Protein AF-A0AAW5VE77-F1 (afdb_monomer)

Structure (mmCIF, N/CA/C/O backbone):
data_AF-A0AAW5VE77-F1
#
_entry.id   AF-A0AAW5VE77-F1
#
loop_
_atom_site.group_PDB
_atom_site.id
_atom_site.type_symbol
_atom_site.label_atom_id
_atom_site.label_alt_id
_atom_site.label_comp_id
_atom_site.label_asym_id
_atom_s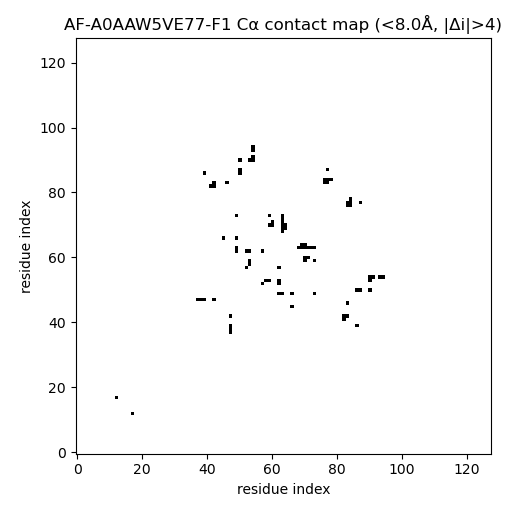ite.label_entity_id
_atom_site.label_seq_id
_atom_site.pdbx_PDB_ins_code
_atom_site.Cartn_x
_atom_site.Cartn_y
_atom_site.Cartn_z
_atom_site.occupancy
_atom_site.B_iso_or_equiv
_atom_site.auth_seq_id
_atom_site.auth_comp_id
_atom_site.auth_asym_id
_atom_site.auth_atom_id
_atom_site.pdbx_PDB_model_num
ATOM 1 N N . MET A 1 1 ? 20.811 39.542 56.132 1.00 38.50 1 MET A N 1
ATOM 2 C CA . MET A 1 1 ? 20.002 38.684 55.240 1.00 38.50 1 MET A CA 1
ATOM 3 C C . MET A 1 1 ? 20.409 38.997 53.808 1.00 38.50 1 MET A C 1
ATOM 5 O O . MET A 1 1 ? 20.135 40.097 53.354 1.00 38.50 1 MET A O 1
ATOM 9 N N . GLN A 1 2 ? 21.173 38.116 53.158 1.00 38.84 2 GLN A N 1
ATOM 10 C CA . GLN A 1 2 ? 21.640 38.315 51.779 1.00 38.84 2 GLN A CA 1
ATOM 11 C C . GLN A 1 2 ? 20.729 37.526 50.834 1.00 38.84 2 GLN A C 1
ATOM 13 O O . GLN A 1 2 ? 20.614 36.309 50.961 1.00 38.84 2 GLN A O 1
ATOM 18 N N . ASN A 1 3 ? 20.059 38.240 49.927 1.00 44.53 3 ASN A N 1
ATOM 19 C CA . ASN A 1 3 ? 19.224 37.667 48.874 1.00 44.53 3 ASN A CA 1
ATOM 20 C C . ASN A 1 3 ? 20.107 36.905 47.882 1.00 44.53 3 ASN A C 1
ATOM 22 O O . ASN A 1 3 ? 20.892 37.510 47.154 1.00 44.53 3 ASN A O 1
ATOM 26 N N . GLN A 1 4 ? 19.963 35.582 47.841 1.00 46.22 4 GLN A N 1
ATOM 27 C CA . GLN A 1 4 ? 20.532 34.759 46.781 1.00 46.22 4 GLN A CA 1
ATOM 28 C C . GLN A 1 4 ? 19.585 34.819 45.579 1.00 46.22 4 GLN A C 1
ATOM 30 O O . GLN A 1 4 ? 18.539 34.174 45.557 1.00 46.22 4 GLN A O 1
ATOM 35 N N . LEU A 1 5 ? 19.935 35.645 44.593 1.00 51.16 5 LEU A N 1
ATOM 36 C CA . LEU A 1 5 ? 19.349 35.594 43.257 1.00 51.16 5 LEU A CA 1
ATOM 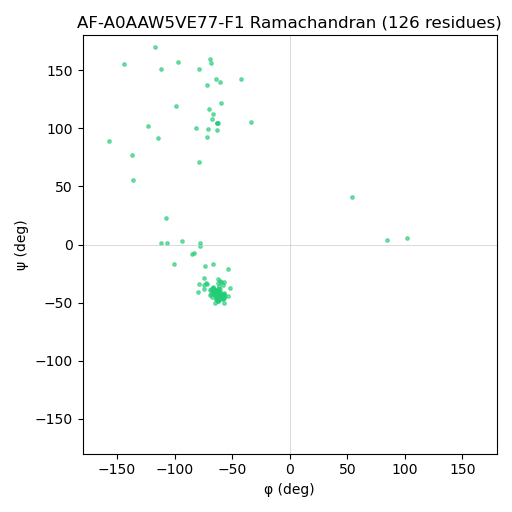37 C C . LEU A 1 5 ? 19.706 34.239 42.635 1.00 51.16 5 LEU A C 1
ATOM 39 O O . LEU A 1 5 ? 20.844 34.021 42.225 1.00 51.16 5 LEU A O 1
ATOM 43 N N . ALA A 1 6 ? 18.736 33.325 42.584 1.00 49.94 6 ALA A N 1
ATOM 44 C CA . ALA A 1 6 ? 18.848 32.091 41.822 1.00 49.94 6 ALA A CA 1
ATOM 45 C C . ALA A 1 6 ? 18.983 32.448 40.334 1.00 49.94 6 ALA A C 1
ATOM 47 O O . ALA A 1 6 ? 18.021 32.859 39.682 1.00 49.94 6 ALA A O 1
ATOM 48 N N . THR A 1 7 ? 20.195 32.331 39.799 1.00 53.19 7 THR A N 1
ATOM 49 C CA . THR A 1 7 ? 20.461 32.469 38.371 1.00 53.19 7 THR A CA 1
ATOM 50 C C . THR A 1 7 ? 19.814 31.294 37.647 1.00 53.19 7 THR A C 1
ATOM 52 O O . THR A 1 7 ? 20.236 30.144 37.748 1.00 53.19 7 THR A O 1
ATOM 55 N N . LYS A 1 8 ? 18.731 31.587 36.927 1.00 54.06 8 LYS A N 1
ATOM 56 C CA . LYS A 1 8 ? 18.070 30.660 36.012 1.00 54.06 8 LYS A CA 1
ATOM 57 C C . LYS A 1 8 ? 19.073 30.328 34.901 1.00 54.06 8 LYS A C 1
ATOM 59 O O . LYS A 1 8 ? 19.291 31.140 34.011 1.00 54.06 8 LYS A O 1
ATOM 64 N N . GLN A 1 9 ? 19.751 29.183 35.000 1.00 52.34 9 GLN A N 1
ATOM 65 C CA . GLN A 1 9 ? 20.628 28.690 33.938 1.00 52.34 9 GLN A CA 1
ATOM 66 C C . GLN A 1 9 ? 19.781 28.434 32.690 1.00 52.34 9 GLN A C 1
ATOM 68 O O . GLN A 1 9 ? 19.032 27.461 32.611 1.00 52.34 9 GLN A O 1
ATOM 73 N N . GLU A 1 10 ? 19.885 29.326 31.712 1.00 49.50 10 GLU A N 1
ATOM 74 C CA . GLU A 1 10 ? 19.381 29.089 30.367 1.00 49.50 10 GLU A CA 1
ATOM 75 C C . GLU A 1 10 ? 20.289 28.047 29.707 1.00 49.50 10 GLU A C 1
ATOM 77 O O . GLU A 1 10 ? 21.406 28.322 29.276 1.00 49.50 10 GLU A O 1
ATOM 82 N N . SER A 1 11 ? 19.828 26.799 29.710 1.00 60.44 11 SER A N 1
ATOM 83 C CA . SER A 1 11 ? 20.466 25.694 29.001 1.00 60.44 11 SER A CA 1
ATOM 84 C C . SER A 1 11 ? 20.248 25.877 27.497 1.00 60.44 11 SER A C 1
ATOM 86 O O . SER A 1 11 ? 19.242 25.422 26.949 1.00 60.44 11 SER A O 1
ATOM 88 N N . TYR A 1 12 ? 21.185 26.531 26.818 1.00 62.06 12 TYR A N 1
ATOM 89 C CA . TYR A 1 12 ? 21.210 26.589 25.359 1.00 62.06 12 TYR A CA 1
ATOM 90 C C . TYR A 1 12 ? 21.569 25.204 24.802 1.00 62.06 12 TYR A C 1
ATOM 92 O O . TYR A 1 12 ? 22.659 24.693 25.065 1.00 62.06 12 TYR A O 1
ATOM 100 N N . LEU A 1 13 ? 20.652 24.581 24.050 1.00 63.62 13 LEU A N 1
ATOM 101 C CA . LEU A 1 13 ? 20.947 23.332 23.341 1.00 63.62 13 LEU A CA 1
ATOM 102 C C . LEU A 1 13 ? 22.105 23.573 22.371 1.00 63.62 13 LEU A C 1
ATOM 104 O O . LEU A 1 13 ? 22.008 24.408 21.471 1.00 63.62 13 LEU A O 1
ATOM 108 N N . THR A 1 14 ? 23.190 22.820 22.530 1.00 73.94 14 THR A N 1
ATOM 109 C CA . THR A 1 14 ? 24.317 22.890 21.600 1.00 73.94 14 THR A CA 1
ATOM 110 C C . THR A 1 14 ? 24.004 22.107 20.326 1.00 73.94 14 THR A C 1
ATOM 112 O O . THR A 1 14 ? 23.261 21.121 20.345 1.00 73.94 14 THR A O 1
ATOM 115 N N . THR A 1 15 ? 24.592 22.514 19.199 1.00 74.19 15 THR A N 1
ATOM 116 C CA . THR A 1 15 ? 24.436 21.826 17.906 1.00 74.19 15 THR A CA 1
ATOM 117 C C . THR A 1 15 ? 24.746 20.328 18.008 1.00 74.19 15 THR A C 1
ATOM 119 O O . THR A 1 15 ? 24.021 19.513 17.441 1.00 74.19 15 THR A O 1
ATOM 122 N N . ASP A 1 16 ? 25.742 19.948 18.808 1.00 77.31 16 ASP A N 1
ATOM 123 C CA . ASP A 1 16 ? 26.113 18.548 19.048 1.00 77.31 16 ASP A CA 1
ATOM 124 C C . ASP A 1 16 ? 25.009 17.757 19.763 1.00 77.31 16 ASP A C 1
ATOM 126 O O . ASP A 1 16 ? 24.740 16.601 19.427 1.00 77.31 16 ASP A O 1
ATOM 130 N N . GLN A 1 17 ? 24.320 18.371 20.732 1.00 74.94 17 GLN A N 1
ATOM 131 C CA . GLN A 1 17 ? 23.184 17.742 21.410 1.00 74.94 17 GLN A CA 1
ATOM 132 C C . GLN A 1 17 ? 22.007 17.546 20.453 1.00 74.94 17 GLN A C 1
ATOM 134 O O . GLN A 1 17 ? 21.346 16.504 20.497 1.00 74.94 17 GLN A O 1
ATOM 139 N N . ILE A 1 18 ? 21.777 18.503 19.551 1.00 74.62 18 ILE A N 1
ATOM 140 C CA . ILE A 1 18 ? 20.749 18.399 18.510 1.00 74.62 18 ILE A CA 1
ATOM 141 C C . ILE A 1 18 ? 21.098 17.260 17.547 1.00 74.62 18 ILE A C 1
ATOM 143 O O . ILE A 1 18 ? 20.276 16.371 17.328 1.00 74.62 18 ILE A O 1
ATOM 147 N N . GLN A 1 19 ? 22.329 17.219 17.033 1.00 71.44 19 GLN A N 1
ATOM 148 C CA . GLN A 1 19 ? 22.782 16.172 16.114 1.00 71.44 19 GLN A CA 1
ATOM 149 C C . GLN A 1 19 ? 22.688 14.777 16.739 1.00 71.44 19 GLN A C 1
ATOM 151 O O . GLN A 1 19 ? 22.160 13.853 16.117 1.00 71.44 19 GLN A O 1
ATOM 156 N N . LYS A 1 20 ? 23.119 14.624 17.995 1.00 80.62 20 LYS A N 1
ATOM 157 C CA . LYS A 1 20 ? 23.022 13.353 18.724 1.00 80.62 20 LYS A CA 1
ATOM 158 C C . LYS A 1 20 ? 21.570 12.922 18.932 1.00 80.62 20 LYS A C 1
ATOM 160 O O . LYS A 1 20 ? 21.247 11.747 18.769 1.00 80.62 20 LYS A O 1
ATOM 165 N N . SER A 1 21 ? 20.683 13.866 19.238 1.00 71.94 21 SER A N 1
ATOM 166 C CA . SER A 1 21 ? 19.249 13.598 19.407 1.00 71.94 21 SER A CA 1
ATOM 167 C C . SER A 1 21 ? 18.594 13.161 18.095 1.00 71.94 21 SER A C 1
ATOM 169 O O . SER A 1 21 ? 17.847 12.184 18.080 1.00 71.94 21 SER A O 1
ATOM 171 N N . VAL A 1 22 ? 18.939 13.810 16.978 1.00 72.75 22 VAL A N 1
ATOM 172 C CA . VAL A 1 22 ? 18.474 13.431 15.634 1.00 72.75 22 VAL A CA 1
ATOM 173 C C . VAL A 1 22 ? 18.993 12.048 15.242 1.00 72.75 22 VAL A C 1
ATOM 175 O O . VAL A 1 22 ? 18.228 11.227 14.740 1.00 72.75 22 VAL A O 1
ATOM 178 N N . MET A 1 23 ? 20.264 11.747 15.514 1.00 72.69 23 MET A N 1
ATOM 179 C CA . MET A 1 23 ? 20.851 10.440 15.215 1.00 72.69 23 MET A CA 1
ATOM 180 C C . MET A 1 23 ? 20.197 9.320 16.037 1.00 72.69 23 MET A C 1
ATOM 182 O O . MET A 1 23 ? 19.914 8.245 15.507 1.00 72.69 23 MET A O 1
ATOM 186 N N . ASN A 1 24 ? 19.904 9.577 17.313 1.00 70.88 24 ASN A N 1
ATOM 187 C CA . ASN A 1 24 ? 19.191 8.636 18.176 1.00 70.88 24 ASN A CA 1
ATOM 188 C C . ASN A 1 24 ? 17.747 8.422 17.711 1.00 70.88 24 ASN A C 1
ATOM 190 O O . ASN A 1 24 ? 17.267 7.289 17.715 1.00 70.88 24 ASN A O 1
ATOM 194 N N . LEU A 1 25 ? 17.071 9.483 17.263 1.00 70.25 25 LEU A N 1
ATOM 195 C CA . LEU A 1 25 ? 15.731 9.389 16.691 1.00 70.25 25 LEU A CA 1
ATOM 196 C C . LEU A 1 25 ? 15.740 8.562 15.400 1.00 70.25 25 LEU A C 1
ATOM 198 O O . LEU A 1 25 ? 14.944 7.638 15.267 1.00 70.25 25 LEU A O 1
ATOM 202 N N . MET A 1 26 ? 16.679 8.831 14.490 1.00 64.94 26 MET A N 1
ATOM 203 C CA . MET A 1 26 ? 16.876 8.061 13.256 1.00 64.94 26 MET A CA 1
ATOM 204 C C . MET A 1 26 ? 17.119 6.577 13.556 1.00 64.94 26 MET A C 1
ATOM 206 O O . MET A 1 26 ? 16.476 5.724 12.952 1.00 64.94 26 MET A O 1
ATOM 210 N N . GLN A 1 27 ? 17.976 6.254 14.530 1.00 66.50 27 GLN A N 1
ATOM 211 C CA . GLN A 1 27 ? 18.224 4.871 14.952 1.00 66.50 27 GLN A CA 1
ATOM 212 C C . GLN A 1 27 ? 16.998 4.218 15.598 1.00 66.50 27 GLN A C 1
ATOM 214 O O . GLN A 1 27 ? 16.732 3.046 15.346 1.00 66.50 27 GLN A O 1
ATOM 219 N N . ALA A 1 28 ? 16.233 4.946 16.411 1.00 66.44 28 ALA A N 1
ATOM 220 C CA . ALA A 1 28 ? 15.006 4.431 17.013 1.00 66.44 28 ALA A CA 1
ATOM 221 C C . ALA A 1 28 ? 13.921 4.168 15.958 1.00 66.44 28 ALA A C 1
ATOM 223 O O . ALA A 1 28 ? 13.216 3.167 16.045 1.00 66.44 28 ALA A O 1
ATOM 224 N N . LEU A 1 29 ? 13.815 5.030 14.944 1.00 63.06 29 LEU A N 1
ATOM 225 C CA . LEU A 1 29 ? 12.926 4.832 13.800 1.00 63.06 29 LEU A CA 1
ATOM 226 C C . LEU A 1 29 ? 13.373 3.643 12.942 1.00 63.06 29 LEU A C 1
ATOM 228 O O . LEU A 1 29 ? 12.534 2.840 12.552 1.00 63.06 29 LEU A O 1
ATOM 232 N N . HIS A 1 30 ? 14.680 3.478 12.720 1.00 57.34 30 HIS A N 1
ATOM 233 C CA . HIS A 1 30 ? 15.228 2.322 12.005 1.00 57.34 30 HIS A CA 1
ATOM 234 C C . HIS A 1 30 ? 14.952 1.013 12.756 1.00 57.34 30 HIS A C 1
ATOM 236 O O . HIS A 1 30 ? 14.403 0.079 12.187 1.00 57.34 30 HIS A O 1
ATOM 242 N N . LYS A 1 31 ? 15.216 0.985 14.070 1.00 58.12 31 LYS A N 1
ATOM 243 C CA . LYS A 1 31 ? 14.895 -0.160 14.936 1.00 58.12 31 LYS A CA 1
ATOM 244 C C . LYS A 1 31 ? 13.397 -0.443 14.982 1.00 58.12 31 LYS A C 1
ATOM 246 O O . LYS A 1 31 ? 12.999 -1.597 15.047 1.00 58.12 31 LYS A O 1
ATOM 251 N N . ARG A 1 32 ? 12.544 0.586 14.941 1.00 56.56 32 ARG A N 1
ATOM 252 C CA . ARG A 1 32 ? 11.091 0.392 14.833 1.00 56.56 32 ARG A CA 1
ATOM 253 C C . ARG A 1 32 ? 10.695 -0.189 13.480 1.00 56.56 32 ARG A C 1
ATOM 255 O O . ARG A 1 32 ? 9.853 -1.074 13.474 1.00 56.56 32 ARG A O 1
ATOM 262 N N . ASN A 1 33 ? 11.310 0.235 12.377 1.00 52.38 33 ASN A N 1
ATOM 263 C CA . ASN A 1 33 ? 11.105 -0.396 11.069 1.00 52.38 33 ASN A CA 1
ATOM 264 C C . ASN A 1 33 ? 11.525 -1.877 11.058 1.00 52.38 33 ASN A C 1
ATOM 266 O O . ASN A 1 33 ? 10.875 -2.660 10.376 1.00 52.38 33 ASN A O 1
ATOM 270 N N . ASP A 1 34 ? 12.535 -2.274 11.841 1.00 47.59 34 ASP A N 1
ATOM 271 C CA . ASP A 1 34 ? 12.886 -3.693 12.032 1.00 47.59 34 ASP A CA 1
ATOM 272 C C . ASP A 1 34 ? 11.865 -4.451 12.909 1.00 47.59 34 ASP A C 1
ATOM 274 O O . ASP A 1 34 ? 11.624 -5.638 12.697 1.00 47.59 34 ASP A O 1
ATOM 278 N N . ILE A 1 35 ? 11.249 -3.780 13.893 1.00 49.81 35 ILE A N 1
ATOM 279 C CA . ILE A 1 35 ? 10.25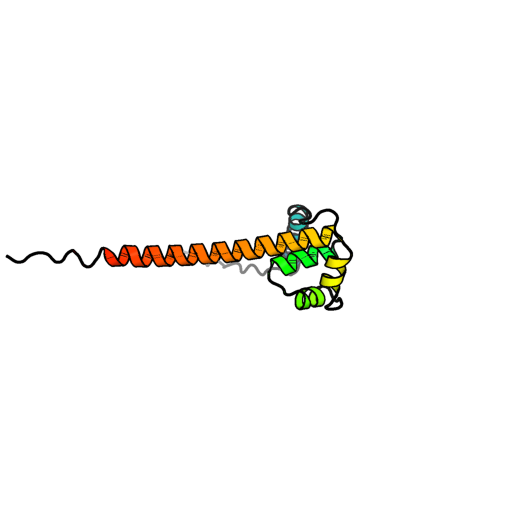8 -4.373 14.815 1.00 49.81 35 ILE A CA 1
ATOM 280 C C . ILE A 1 35 ? 8.873 -4.506 14.160 1.00 49.81 35 ILE A C 1
ATOM 282 O O . ILE A 1 35 ? 8.160 -5.476 14.418 1.00 49.81 35 ILE A O 1
ATOM 286 N N . PHE A 1 36 ? 8.490 -3.577 13.282 1.00 54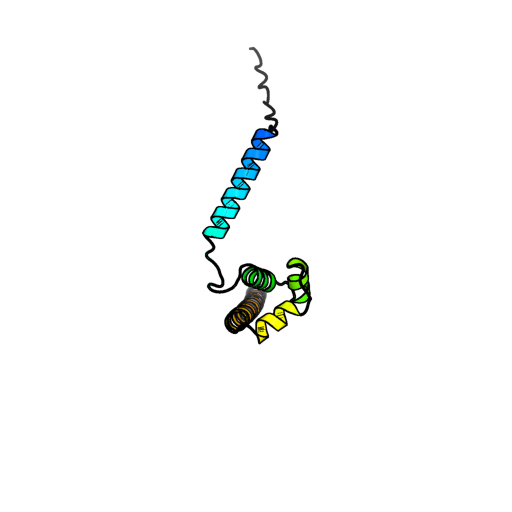.56 36 PHE A N 1
ATOM 287 C CA . PHE A 1 36 ? 7.336 -3.736 12.395 1.00 54.56 36 PHE A CA 1
ATOM 288 C C . PHE A 1 36 ? 7.741 -4.635 11.226 1.00 54.56 36 PHE A C 1
ATOM 290 O O . PHE A 1 36 ? 7.924 -4.170 10.103 1.00 54.56 36 PHE A O 1
ATOM 297 N N . GLY A 1 37 ? 7.933 -5.924 11.526 1.00 55.56 37 GLY A N 1
ATOM 298 C CA . GLY A 1 37 ? 8.338 -6.944 10.566 1.00 55.56 37 GLY A CA 1
ATOM 299 C C . GLY A 1 37 ? 7.597 -6.811 9.238 1.00 55.56 37 GLY A C 1
ATOM 300 O O . GLY A 1 37 ? 6.420 -6.455 9.210 1.00 55.56 37 GLY A O 1
ATOM 301 N N . ASN A 1 38 ? 8.327 -7.072 8.150 1.00 61.88 38 ASN A N 1
ATOM 302 C CA . ASN A 1 38 ? 7.879 -6.928 6.768 1.00 61.88 38 ASN A CA 1
ATOM 303 C C . ASN A 1 38 ? 6.374 -7.243 6.614 1.00 61.88 38 ASN A C 1
ATOM 305 O O . ASN A 1 38 ? 6.008 -8.421 6.656 1.00 61.88 38 ASN A O 1
ATOM 309 N N . PRO A 1 39 ? 5.504 -6.227 6.429 1.00 67.44 39 PRO A N 1
ATOM 310 C CA . PRO A 1 39 ? 4.057 -6.430 6.459 1.00 67.44 39 PRO A CA 1
ATOM 311 C C . PRO A 1 39 ? 3.565 -7.290 5.290 1.00 67.44 39 PRO A C 1
ATOM 313 O O . PRO A 1 39 ? 2.460 -7.826 5.342 1.00 67.44 39 PRO A O 1
ATOM 316 N N . TYR A 1 40 ? 4.388 -7.449 4.247 1.00 81.94 40 TYR A N 1
ATOM 317 C CA . TYR A 1 40 ? 4.083 -8.254 3.070 1.00 81.94 40 TYR A CA 1
ATOM 318 C C . TYR A 1 40 ? 5.314 -9.081 2.657 1.00 81.94 40 TYR A C 1
ATOM 320 O O . TYR A 1 40 ? 6.020 -8.733 1.697 1.00 81.94 40 TYR A O 1
ATOM 328 N N . PRO A 1 41 ? 5.605 -10.180 3.382 1.00 78.88 41 PRO A N 1
ATOM 329 C CA . PRO A 1 41 ? 6.781 -10.998 3.125 1.00 78.88 41 PRO A CA 1
ATOM 330 C C . PRO A 1 41 ? 6.756 -11.577 1.706 1.00 78.88 41 PRO A C 1
ATOM 332 O O . PRO A 1 41 ? 5.725 -12.001 1.187 1.00 78.88 41 PRO A O 1
ATOM 335 N N . GLY A 1 42 ? 7.921 -11.593 1.056 1.00 85.00 42 GLY A N 1
ATOM 336 C CA . GLY A 1 42 ? 8.066 -12.092 -0.314 1.00 85.00 42 GLY A CA 1
ATOM 337 C C . GLY A 1 42 ? 7.739 -11.082 -1.420 1.00 85.00 42 GLY A C 1
ATOM 338 O O . GLY A 1 42 ? 7.805 -11.454 -2.592 1.00 85.00 42 GLY A O 1
ATOM 339 N N . LEU A 1 43 ? 7.431 -9.828 -1.078 1.00 90.31 43 LEU A N 1
ATOM 340 C CA . LEU A 1 43 ? 7.398 -8.706 -2.022 1.00 90.31 43 LEU A CA 1
ATOM 341 C C . LEU A 1 43 ? 8.703 -7.905 -1.981 1.00 90.31 43 LEU A C 1
ATOM 343 O O . LEU A 1 43 ? 9.410 -7.912 -0.975 1.00 90.31 43 LEU A O 1
ATOM 347 N N . SER A 1 44 ? 9.016 -7.178 -3.056 1.00 91.62 44 SER A N 1
ATOM 348 C CA . SER A 1 44 ? 10.121 -6.210 -3.047 1.00 91.62 44 SER A CA 1
ATOM 349 C C . SER A 1 44 ? 9.806 -5.019 -2.138 1.00 91.62 44 SER A C 1
ATOM 351 O O . SER A 1 44 ? 8.637 -4.692 -1.927 1.00 91.62 44 SER A O 1
ATOM 353 N N . ALA A 1 45 ? 10.841 -4.328 -1.654 1.00 88.50 45 ALA A N 1
ATOM 354 C CA . ALA A 1 45 ? 10.678 -3.136 -0.820 1.00 88.50 45 ALA A CA 1
ATOM 355 C C . ALA A 1 45 ? 9.767 -2.082 -1.480 1.00 88.50 45 ALA A C 1
ATOM 357 O O . ALA A 1 45 ? 8.833 -1.609 -0.845 1.00 88.50 45 ALA A O 1
ATOM 358 N N . GLU A 1 46 ? 9.942 -1.800 -2.781 1.00 91.19 46 GLU A N 1
ATOM 359 C CA . GLU A 1 46 ? 9.079 -0.854 -3.515 1.00 91.19 46 GLU A CA 1
ATOM 360 C C . GLU A 1 46 ? 7.590 -1.241 -3.458 1.00 91.19 46 GLU A C 1
ATOM 362 O O . GLU A 1 46 ? 6.724 -0.393 -3.248 1.00 91.19 46 GLU A O 1
ATOM 367 N N . LYS A 1 47 ? 7.282 -2.532 -3.626 1.00 94.75 47 LYS A N 1
ATOM 368 C CA . LYS A 1 47 ? 5.910 -3.052 -3.585 1.00 94.75 47 LYS A CA 1
ATOM 369 C C . LYS A 1 47 ? 5.323 -2.996 -2.179 1.00 94.75 47 LYS A C 1
ATOM 371 O O . LYS A 1 47 ? 4.154 -2.657 -2.025 1.00 94.75 47 LYS A O 1
ATOM 376 N N . GLN A 1 48 ? 6.130 -3.287 -1.162 1.00 92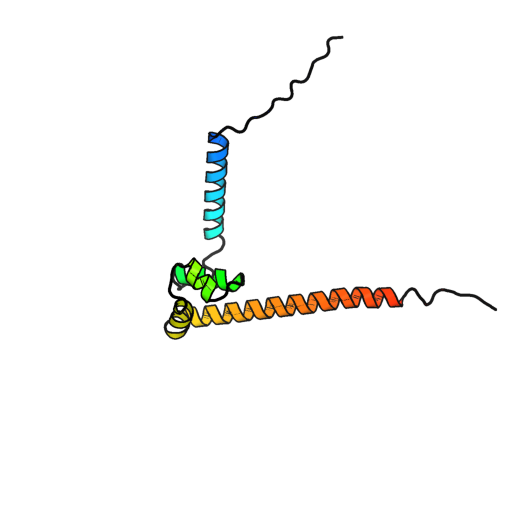.81 48 GLN A N 1
ATOM 377 C CA . GLN A 1 48 ? 5.718 -3.145 0.234 1.00 92.81 48 GLN A CA 1
ATOM 378 C C . GLN A 1 48 ? 5.392 -1.683 0.555 1.00 92.81 48 GLN A C 1
ATOM 380 O O . GLN A 1 48 ? 4.314 -1.397 1.070 1.00 92.81 48 GLN A O 1
ATOM 385 N N . THR A 1 49 ? 6.270 -0.747 0.178 1.00 92.38 49 THR A N 1
ATOM 386 C CA . THR A 1 49 ? 6.033 0.693 0.348 1.00 92.38 49 THR A CA 1
ATOM 387 C C . THR A 1 49 ? 4.752 1.130 -0.357 1.00 92.38 49 THR A C 1
ATOM 389 O O . THR A 1 49 ? 3.960 1.871 0.222 1.00 92.38 49 THR A O 1
ATOM 392 N N . ALA A 1 50 ? 4.498 0.628 -1.570 1.00 95.31 50 ALA A N 1
ATOM 393 C CA . ALA A 1 50 ? 3.265 0.920 -2.292 1.00 95.31 50 ALA A CA 1
ATOM 394 C C . ALA A 1 50 ? 2.013 0.516 -1.499 1.00 95.31 50 ALA A C 1
ATOM 396 O O . ALA A 1 50 ? 1.081 1.306 -1.371 1.00 95.31 50 ALA A O 1
ATOM 397 N N . LEU A 1 51 ? 2.004 -0.696 -0.941 1.00 94.88 51 LEU A N 1
ATOM 398 C CA . LEU A 1 51 ? 0.880 -1.212 -0.160 1.00 94.88 51 LEU A CA 1
ATOM 399 C C . LEU A 1 51 ? 0.665 -0.422 1.134 1.00 94.88 51 LEU A C 1
ATOM 401 O O . LEU A 1 51 ? -0.477 -0.128 1.476 1.00 94.88 51 LEU A O 1
ATOM 405 N N . VAL A 1 52 ? 1.744 -0.018 1.811 1.00 92.12 52 VAL A N 1
ATOM 406 C CA . VAL A 1 52 ? 1.672 0.838 3.008 1.00 92.12 52 VAL A CA 1
ATOM 407 C C . VAL A 1 52 ? 1.072 2.206 2.677 1.00 92.12 52 VAL A C 1
ATOM 409 O O . VAL A 1 52 ? 0.186 2.669 3.390 1.00 92.12 52 VAL A O 1
ATOM 412 N N . LEU A 1 53 ? 1.498 2.841 1.581 1.00 91.44 53 LEU A N 1
ATOM 413 C CA . LEU A 1 53 ? 0.941 4.128 1.148 1.00 91.44 53 LEU A CA 1
ATOM 414 C C . LEU A 1 53 ? -0.553 4.015 0.824 1.00 91.44 53 LEU A C 1
ATOM 416 O O . LEU A 1 53 ? -1.346 4.841 1.273 1.00 91.44 53 LEU A O 1
ATOM 420 N N . ILE A 1 54 ? -0.949 2.968 0.096 1.00 95.38 54 ILE A N 1
ATOM 421 C CA . ILE A 1 54 ? -2.356 2.719 -0.245 1.00 95.38 54 ILE A CA 1
ATOM 422 C C . ILE A 1 54 ? -3.183 2.474 1.023 1.00 95.38 54 ILE A C 1
ATOM 424 O O . ILE A 1 54 ? -4.257 3.053 1.171 1.00 95.38 54 ILE A O 1
ATOM 428 N N . LYS A 1 55 ? -2.671 1.679 1.972 1.00 91.38 55 LYS A N 1
ATOM 429 C CA . LYS A 1 55 ? -3.323 1.440 3.270 1.00 91.38 55 LYS A CA 1
ATOM 430 C C . LYS A 1 55 ? -3.514 2.731 4.076 1.00 91.38 55 LYS A C 1
ATOM 432 O O . LYS A 1 55 ? -4.521 2.871 4.763 1.00 91.38 55 LYS A O 1
ATOM 437 N N . SER A 1 56 ? -2.598 3.687 3.938 1.00 87.94 56 SER A N 1
ATOM 438 C CA . SER A 1 56 ? -2.689 5.028 4.534 1.00 87.94 56 SER A CA 1
ATOM 439 C C . SER A 1 56 ? -3.624 5.992 3.785 1.00 87.94 56 SER A C 1
ATOM 441 O O . SER A 1 56 ? -3.755 7.142 4.195 1.00 87.94 56 SER A O 1
ATOM 443 N N . GLY A 1 57 ? -4.278 5.550 2.705 1.00 89.88 57 GLY A N 1
ATOM 444 C CA . GLY A 1 57 ? -5.288 6.321 1.974 1.00 89.88 57 GLY A CA 1
ATOM 445 C C . GLY A 1 57 ? -4.810 6.971 0.674 1.00 89.88 57 GLY A C 1
ATOM 446 O O . GLY A 1 57 ? -5.585 7.692 0.052 1.00 89.88 57 GLY A O 1
ATOM 447 N N . TYR A 1 58 ? -3.575 6.717 0.230 1.00 93.69 58 TYR A N 1
ATOM 448 C CA . TYR A 1 58 ? -3.087 7.242 -1.047 1.00 93.69 58 TYR A CA 1
ATOM 449 C C . TYR A 1 58 ? -3.767 6.524 -2.219 1.00 93.69 58 TYR A C 1
ATOM 451 O O . TYR A 1 58 ? -3.880 5.295 -2.248 1.00 93.69 58 TYR A O 1
ATOM 459 N N . SER A 1 59 ? -4.160 7.283 -3.240 1.00 96.06 59 SER A N 1
ATOM 460 C CA . SER A 1 59 ? -4.598 6.715 -4.516 1.00 96.06 59 SER A CA 1
ATOM 461 C C . SER A 1 59 ? -3.425 6.084 -5.273 1.00 96.06 59 SER A C 1
ATOM 463 O O . SER A 1 59 ? -2.267 6.456 -5.090 1.00 96.06 59 SER A O 1
ATOM 465 N N . TYR A 1 60 ? -3.704 5.186 -6.225 1.00 97.19 60 TYR A N 1
ATOM 466 C CA . TYR A 1 60 ? -2.646 4.549 -7.030 1.00 97.19 60 TYR A CA 1
ATOM 467 C C . TYR A 1 60 ? -1.775 5.561 -7.776 1.00 97.19 60 TYR A C 1
ATOM 469 O O . TYR A 1 60 ? -0.578 5.336 -7.956 1.00 97.19 60 TYR A O 1
ATOM 477 N N . ARG A 1 61 ? -2.363 6.688 -8.189 1.00 96.94 61 ARG A N 1
ATOM 478 C CA . ARG A 1 61 ? -1.641 7.766 -8.861 1.00 96.94 61 ARG A CA 1
ATOM 479 C C . ARG A 1 61 ? -0.684 8.477 -7.909 1.00 96.94 61 ARG A C 1
ATOM 481 O O . ARG A 1 61 ? 0.449 8.750 -8.297 1.00 96.94 61 ARG A O 1
ATOM 488 N N . GLU A 1 62 ? -1.124 8.770 -6.690 1.00 96.62 62 GLU A N 1
ATOM 489 C CA . GLU A 1 62 ? -0.283 9.398 -5.666 1.00 96.62 62 GLU A CA 1
ATOM 490 C C . GLU A 1 62 ? 0.821 8.445 -5.215 1.00 96.62 62 GLU A C 1
ATOM 492 O O . GLU A 1 62 ? 1.984 8.827 -5.213 1.00 96.62 62 GLU A O 1
ATOM 497 N N . THR A 1 63 ? 0.496 7.176 -4.962 1.00 96.00 63 THR A N 1
ATOM 498 C CA . THR A 1 63 ? 1.487 6.141 -4.650 1.00 96.00 63 THR A CA 1
ATOM 499 C C . THR A 1 63 ? 2.534 6.008 -5.757 1.00 96.00 63 THR A C 1
ATOM 501 O O . THR A 1 63 ? 3.729 5.986 -5.477 1.00 96.00 63 THR A O 1
ATOM 504 N N . ALA A 1 64 ? 2.119 5.962 -7.027 1.00 96.38 64 ALA A N 1
ATOM 505 C CA . ALA A 1 64 ? 3.057 5.901 -8.146 1.00 96.38 64 ALA A CA 1
ATOM 506 C C . ALA A 1 64 ? 3.959 7.145 -8.217 1.00 96.38 64 ALA A C 1
ATOM 508 O O . ALA A 1 64 ? 5.150 7.018 -8.505 1.00 96.38 64 ALA A O 1
ATOM 509 N N . LYS A 1 65 ? 3.410 8.330 -7.918 1.00 94.38 65 LYS A N 1
ATOM 510 C CA . LYS A 1 65 ? 4.163 9.587 -7.851 1.00 94.38 65 LYS A CA 1
ATOM 511 C C . LYS A 1 65 ? 5.206 9.561 -6.728 1.00 94.38 65 LYS A C 1
ATOM 513 O O . LYS A 1 65 ? 6.358 9.891 -7.000 1.00 94.38 65 LYS A O 1
ATOM 518 N N . GLU A 1 66 ? 4.840 9.121 -5.524 1.00 91.06 66 GLU A N 1
ATOM 519 C CA . GLU A 1 66 ? 5.766 8.980 -4.386 1.00 91.06 66 GLU A CA 1
ATOM 520 C C . GLU A 1 66 ? 6.907 8.000 -4.691 1.00 91.06 66 GLU A C 1
ATOM 522 O O . GLU A 1 66 ? 8.071 8.254 -4.384 1.00 91.06 66 GLU A O 1
ATOM 527 N N . LEU A 1 67 ? 6.600 6.912 -5.400 1.00 92.00 67 LEU A N 1
ATOM 528 C CA . LEU A 1 67 ? 7.591 5.927 -5.839 1.00 92.00 67 LEU A CA 1
ATOM 529 C C . LEU A 1 67 ? 8.412 6.377 -7.060 1.00 92.00 67 LEU A C 1
ATOM 531 O O . LEU A 1 67 ? 9.283 5.633 -7.512 1.00 92.00 67 LEU A O 1
ATOM 535 N N . LYS A 1 68 ? 8.142 7.567 -7.616 1.00 95.88 68 LYS A N 1
ATOM 536 C CA . LYS A 1 68 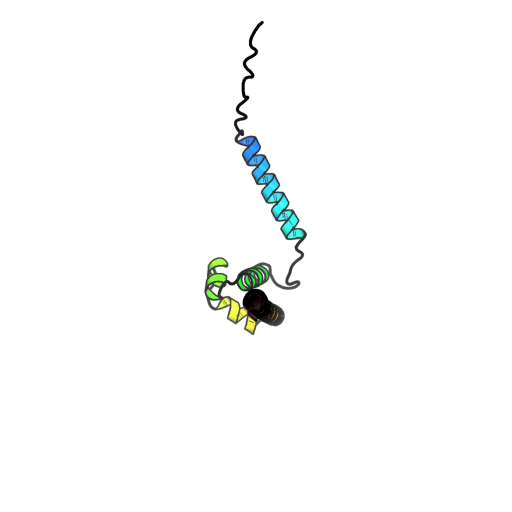? 8.760 8.084 -8.850 1.00 95.88 68 LYS A CA 1
ATOM 537 C C . LYS A 1 68 ? 8.615 7.112 -10.031 1.00 95.88 68 LYS A C 1
ATOM 539 O O . LYS A 1 68 ? 9.546 6.907 -10.810 1.00 95.88 68 LYS A O 1
ATOM 544 N N . LYS A 1 69 ? 7.441 6.490 -10.162 1.00 95.62 69 LYS A N 1
ATOM 545 C CA . LYS A 1 69 ? 7.099 5.536 -11.229 1.00 95.62 69 LYS A CA 1
ATOM 546 C C . LYS A 1 69 ? 5.949 6.058 -12.091 1.00 95.62 69 LYS A C 1
ATOM 548 O O . LYS A 1 69 ? 5.271 7.031 -11.769 1.00 95.62 69 LYS A O 1
ATOM 553 N N . ASN A 1 70 ? 5.704 5.363 -13.201 1.00 97.00 70 ASN A N 1
ATOM 554 C CA . ASN A 1 70 ? 4.534 5.612 -14.034 1.00 97.00 70 ASN A CA 1
ATOM 555 C C . ASN A 1 70 ? 3.237 5.302 -13.258 1.00 97.00 70 ASN A C 1
ATOM 557 O O . ASN A 1 70 ? 3.173 4.311 -12.532 1.00 97.00 70 ASN A O 1
ATOM 561 N N . HIS A 1 71 ? 2.189 6.105 -13.456 1.00 95.50 71 HIS A N 1
ATOM 562 C CA . HIS A 1 71 ? 0.868 5.928 -12.840 1.00 95.50 71 HIS A CA 1
ATOM 563 C C . HIS A 1 71 ? 0.240 4.535 -13.052 1.00 95.50 71 HIS A C 1
ATOM 565 O O . HIS A 1 71 ? -0.617 4.128 -12.272 1.00 95.50 71 HIS A O 1
ATOM 571 N N . THR A 1 72 ? 0.673 3.781 -14.068 1.00 97.12 72 THR A N 1
ATOM 572 C CA . THR A 1 72 ? 0.196 2.416 -14.337 1.00 97.12 72 THR A CA 1
ATOM 573 C C . THR A 1 72 ? 0.892 1.329 -13.517 1.00 97.12 72 THR A C 1
ATOM 575 O O . THR A 1 72 ? 0.480 0.171 -13.593 1.00 97.12 72 THR A O 1
ATOM 578 N N . ILE A 1 73 ? 1.949 1.653 -12.762 1.00 97.75 73 ILE A N 1
ATOM 579 C CA . ILE A 1 73 ? 2.840 0.652 -12.156 1.00 97.75 73 ILE A CA 1
ATOM 580 C C . ILE A 1 73 ? 2.109 -0.286 -11.189 1.00 97.75 73 ILE A C 1
ATOM 582 O O . ILE A 1 73 ? 2.309 -1.497 -11.230 1.00 97.75 73 ILE A O 1
ATOM 586 N N . ILE A 1 74 ? 1.194 0.254 -10.379 1.00 97.62 74 ILE A N 1
ATOM 587 C CA . ILE A 1 74 ? 0.423 -0.518 -9.397 1.00 97.62 74 ILE A CA 1
ATOM 588 C C . ILE A 1 74 ? -0.474 -1.534 -10.111 1.00 97.62 74 ILE A C 1
ATOM 590 O O . ILE A 1 74 ? -0.500 -2.712 -9.756 1.00 97.62 74 ILE A O 1
ATOM 594 N N . THR A 1 75 ? -1.149 -1.105 -11.180 1.00 97.31 75 THR A N 1
ATOM 595 C CA . THR A 1 75 ? -1.984 -1.975 -12.017 1.00 97.31 75 THR A CA 1
ATOM 596 C C . THR A 1 75 ? -1.153 -3.047 -12.719 1.00 97.31 75 THR A C 1
ATOM 598 O O . THR A 1 75 ? -1.574 -4.198 -12.797 1.00 97.31 75 THR A O 1
ATOM 601 N N . GLN A 1 76 ? 0.035 -2.698 -13.220 1.00 98.00 76 GLN A N 1
ATOM 602 C CA . GLN A 1 76 ? 0.945 -3.659 -13.848 1.00 98.00 76 GLN A CA 1
ATOM 603 C C . GLN A 1 76 ? 1.418 -4.719 -12.850 1.00 98.00 76 GLN A C 1
ATOM 605 O O . GLN A 1 76 ? 1.384 -5.908 -13.162 1.00 98.00 76 GLN A O 1
ATOM 610 N N . TRP A 1 77 ? 1.793 -4.321 -11.633 1.00 97.94 77 TRP A N 1
ATOM 611 C CA . TRP A 1 77 ? 2.151 -5.268 -10.579 1.00 97.94 77 TRP A CA 1
ATOM 612 C C . TRP A 1 77 ? 0.978 -6.162 -10.183 1.00 97.94 77 TRP A C 1
ATOM 614 O O . TRP A 1 77 ? 1.164 -7.365 -10.070 1.00 97.94 77 TRP A O 1
ATOM 624 N N . SER A 1 78 ? -0.235 -5.620 -10.057 1.00 97.38 78 SER A N 1
ATOM 625 C CA . SER A 1 78 ? -1.435 -6.414 -9.751 1.00 97.38 78 SER A CA 1
ATOM 626 C C . SER A 1 78 ? -1.761 -7.458 -10.832 1.00 97.38 78 SER A C 1
ATOM 628 O O . SER A 1 78 ? -2.297 -8.520 -10.522 1.00 97.38 78 SER A O 1
ATOM 630 N N . LYS A 1 79 ? -1.415 -7.194 -12.098 1.00 97.50 79 LYS A N 1
ATOM 631 C CA . LYS A 1 79 ? -1.599 -8.152 -13.201 1.00 97.50 79 LYS A CA 1
ATOM 632 C C . LYS A 1 79 ? -0.512 -9.224 -13.251 1.00 97.50 79 LYS A C 1
ATOM 634 O O . LYS A 1 79 ? -0.822 -10.380 -13.514 1.00 97.50 79 LYS A O 1
ATOM 639 N N . ASN A 1 80 ? 0.740 -8.835 -13.015 1.00 97.44 80 ASN A N 1
ATOM 640 C CA . ASN A 1 80 ? 1.903 -9.681 -13.298 1.00 97.44 80 ASN A CA 1
ATOM 641 C C . ASN A 1 80 ? 2.478 -10.380 -12.057 1.00 97.44 80 ASN A C 1
ATOM 643 O O . ASN A 1 80 ? 3.262 -11.313 -12.197 1.00 97.44 80 ASN A O 1
ATOM 647 N N . ASP A 1 81 ? 2.128 -9.930 -10.852 1.00 96.94 81 ASP A N 1
ATOM 648 C CA . ASP A 1 81 ? 2.600 -10.499 -9.591 1.00 96.94 81 ASP A CA 1
ATOM 649 C C . ASP A 1 81 ? 1.408 -10.943 -8.722 1.00 96.94 81 ASP A C 1
ATOM 651 O O . ASP A 1 81 ? 0.765 -10.110 -8.070 1.00 96.94 81 ASP A O 1
ATOM 655 N N . PRO A 1 82 ? 1.116 -12.258 -8.675 1.00 96.31 82 PRO A N 1
ATOM 656 C CA . PRO A 1 82 ? 0.028 -12.805 -7.870 1.00 96.31 82 PRO A CA 1
ATOM 657 C C . PRO A 1 82 ? 0.144 -12.489 -6.375 1.00 96.31 82 PRO A C 1
ATOM 659 O O . PRO A 1 82 ? -0.876 -12.249 -5.730 1.00 96.31 82 PRO A O 1
ATOM 662 N N . LYS A 1 83 ? 1.366 -12.435 -5.823 1.00 95.31 83 LYS A N 1
ATOM 663 C CA . LYS A 1 83 ? 1.575 -12.114 -4.403 1.00 95.31 83 LYS A CA 1
ATOM 664 C C . LYS A 1 83 ? 1.214 -10.662 -4.130 1.00 95.31 83 LYS A C 1
ATOM 666 O O . LYS A 1 83 ? 0.535 -10.365 -3.151 1.00 95.31 83 LYS A O 1
ATOM 671 N N . PHE A 1 84 ? 1.622 -9.758 -5.023 1.00 96.81 84 PHE A N 1
ATOM 672 C CA . PHE A 1 84 ? 1.255 -8.347 -4.915 1.00 96.81 84 PHE A CA 1
ATOM 673 C C . PHE A 1 84 ? -0.256 -8.161 -5.040 1.00 96.81 84 PHE A C 1
ATOM 675 O O . PHE A 1 84 ? -0.847 -7.416 -4.265 1.00 96.81 84 PHE A O 1
ATOM 682 N N . LYS A 1 85 ? -0.893 -8.864 -5.985 1.00 97.62 85 LYS A N 1
ATOM 683 C CA . LYS A 1 85 ? -2.348 -8.838 -6.152 1.00 97.62 85 LYS A CA 1
ATOM 684 C C . LYS A 1 85 ? -3.068 -9.263 -4.874 1.00 97.62 85 LYS A C 1
ATOM 686 O O . LYS A 1 85 ? -3.950 -8.544 -4.423 1.00 97.62 85 LYS A O 1
ATOM 691 N N . GLN A 1 86 ? -2.677 -10.390 -4.285 1.00 96.50 86 GLN A N 1
ATOM 692 C CA . GLN A 1 86 ? -3.280 -10.888 -3.049 1.00 96.50 86 GLN A CA 1
ATOM 693 C C . GLN A 1 86 ? -3.120 -9.886 -1.899 1.00 96.50 86 GLN A C 1
ATOM 695 O O . GLN A 1 86 ? -4.092 -9.566 -1.220 1.00 96.50 86 GLN A O 1
ATOM 700 N N . ALA A 1 87 ? -1.915 -9.342 -1.719 1.00 95.62 87 ALA A N 1
ATOM 701 C CA . ALA A 1 87 ? -1.655 -8.341 -0.692 1.00 95.62 87 ALA A CA 1
ATOM 702 C C . ALA A 1 87 ? -2.470 -7.052 -0.909 1.00 95.62 87 ALA A C 1
ATOM 704 O O . ALA A 1 87 ? -2.987 -6.474 0.045 1.00 95.62 87 ALA A O 1
ATOM 705 N N . LEU A 1 88 ? -2.636 -6.623 -2.163 1.00 96.81 88 LEU A N 1
ATOM 706 C CA . LEU A 1 88 ? -3.436 -5.454 -2.518 1.00 96.81 88 LEU A CA 1
ATOM 707 C C . LEU A 1 88 ? -4.929 -5.656 -2.222 1.00 96.81 88 LEU A C 1
ATOM 709 O O . LEU A 1 88 ? -5.576 -4.729 -1.741 1.00 96.81 88 LEU A O 1
ATOM 713 N N . GLU A 1 89 ? -5.479 -6.844 -2.481 1.00 96.94 89 GLU A N 1
ATOM 714 C CA . GLU A 1 89 ? -6.871 -7.162 -2.130 1.00 96.94 89 GLU A CA 1
ATOM 715 C C . GLU A 1 89 ? -7.090 -7.205 -0.612 1.00 96.94 89 GLU A C 1
ATOM 717 O O . GLU A 1 89 ? -8.103 -6.698 -0.123 1.00 96.94 89 GLU A O 1
ATOM 722 N N . GLN A 1 90 ? -6.114 -7.710 0.150 1.00 95.19 90 GLN A N 1
ATOM 723 C CA . GLN A 1 90 ? -6.172 -7.641 1.611 1.00 95.19 90 GLN A CA 1
ATOM 724 C C . GLN A 1 90 ? -6.206 -6.187 2.094 1.00 95.19 90 GLN A C 1
ATOM 726 O O . GLN A 1 90 ? -7.069 -5.822 2.884 1.00 95.19 90 GLN A O 1
ATOM 731 N N . VAL A 1 91 ? -5.333 -5.325 1.560 1.00 94.31 91 VAL A N 1
ATOM 732 C CA . VAL A 1 91 ? -5.327 -3.891 1.898 1.00 94.31 91 VAL A CA 1
ATOM 733 C C . VAL A 1 91 ? -6.676 -3.234 1.611 1.00 94.31 91 VAL A C 1
ATOM 735 O O . VAL A 1 91 ? -7.169 -2.474 2.440 1.00 94.31 91 VAL A O 1
ATOM 738 N N . LYS A 1 92 ? -7.301 -3.524 0.464 1.00 95.19 92 LYS A N 1
ATOM 739 C CA . LYS A 1 92 ? -8.633 -2.987 0.141 1.00 95.19 92 LYS A CA 1
ATOM 740 C C . LYS A 1 92 ? -9.691 -3.440 1.144 1.00 95.19 92 LYS A C 1
ATOM 742 O O . LYS A 1 92 ? -10.519 -2.627 1.552 1.00 95.19 92 LYS A O 1
ATOM 747 N N . THR A 1 93 ? -9.643 -4.710 1.541 1.00 95.19 93 THR A N 1
ATOM 748 C CA . THR A 1 93 ? -10.560 -5.283 2.533 1.00 95.19 93 THR A CA 1
ATOM 749 C C . THR A 1 93 ? -10.394 -4.593 3.885 1.00 95.19 93 THR A C 1
ATOM 751 O O . THR A 1 93 ? -11.378 -4.095 4.428 1.00 95.19 93 THR A O 1
ATOM 754 N N . ASP A 1 94 ? -9.155 -4.451 4.369 1.00 91.00 94 ASP A N 1
ATOM 755 C CA . ASP A 1 94 ? -8.837 -3.751 5.621 1.00 91.00 94 ASP A CA 1
ATOM 756 C C . ASP A 1 94 ? -9.354 -2.299 5.610 1.00 91.00 94 ASP A C 1
ATOM 758 O O . ASP A 1 94 ? -9.923 -1.816 6.592 1.00 91.00 94 ASP A O 1
ATOM 762 N N . ILE A 1 95 ? -9.164 -1.580 4.495 1.00 90.75 95 ILE A N 1
ATOM 763 C CA . ILE A 1 95 ? -9.651 -0.201 4.336 1.00 90.75 95 ILE A CA 1
ATOM 764 C C . ILE A 1 95 ? -11.179 -0.171 4.423 1.00 90.75 95 ILE A C 1
ATOM 766 O O . ILE A 1 95 ? -11.740 0.654 5.146 1.00 90.75 95 ILE A O 1
ATOM 770 N N . GLN A 1 96 ? -11.862 -1.066 3.707 1.00 93.38 96 GLN A N 1
ATOM 771 C CA . GLN A 1 96 ? -13.321 -1.127 3.709 1.00 93.38 96 GLN A CA 1
ATOM 772 C C . GLN A 1 96 ? -13.873 -1.466 5.098 1.00 93.38 96 GLN A C 1
ATOM 774 O O . GLN A 1 96 ? -14.862 -0.870 5.530 1.00 93.38 96 GLN A O 1
ATOM 779 N N . GLU A 1 97 ? -13.235 -2.390 5.812 1.00 92.12 97 GLU A N 1
ATOM 780 C CA . GLU A 1 97 ? -13.597 -2.742 7.181 1.00 92.12 97 GLU A CA 1
ATOM 781 C C . GLU A 1 97 ? -13.381 -1.568 8.140 1.00 92.12 97 GLU A C 1
ATOM 783 O O . GLU A 1 97 ? -14.277 -1.242 8.918 1.00 92.12 97 GLU A O 1
ATOM 788 N N . SER A 1 98 ? -12.258 -0.854 8.021 1.00 89.00 98 SER A N 1
ATOM 789 C CA . SER A 1 98 ? -11.995 0.354 8.810 1.00 89.00 98 SER A CA 1
ATOM 790 C C . SER A 1 98 ? -13.053 1.436 8.582 1.00 89.00 98 SER A C 1
ATOM 792 O O . SER A 1 98 ? -13.529 2.048 9.540 1.00 89.00 98 SER A O 1
ATOM 794 N N . ILE A 1 99 ? -13.465 1.652 7.328 1.00 88.81 99 ILE A N 1
ATOM 795 C CA . ILE A 1 99 ? -14.546 2.587 6.991 1.00 88.81 99 ILE A CA 1
ATOM 796 C C . ILE A 1 99 ? -15.860 2.125 7.627 1.00 88.81 99 ILE A C 1
ATOM 798 O O . ILE A 1 99 ? -16.515 2.918 8.300 1.00 88.81 99 ILE A O 1
ATOM 802 N N . ARG A 1 100 ? -16.218 0.843 7.480 1.00 89.81 100 ARG A N 1
ATOM 803 C CA . ARG A 1 100 ? -17.444 0.278 8.063 1.00 89.81 100 ARG A CA 1
ATOM 804 C C . ARG A 1 100 ? -17.474 0.449 9.583 1.00 89.81 100 ARG A C 1
ATOM 806 O O . ARG A 1 100 ? -18.482 0.898 10.120 1.00 89.81 100 ARG A O 1
ATOM 813 N N . MET A 1 101 ? -16.374 0.141 10.267 1.00 8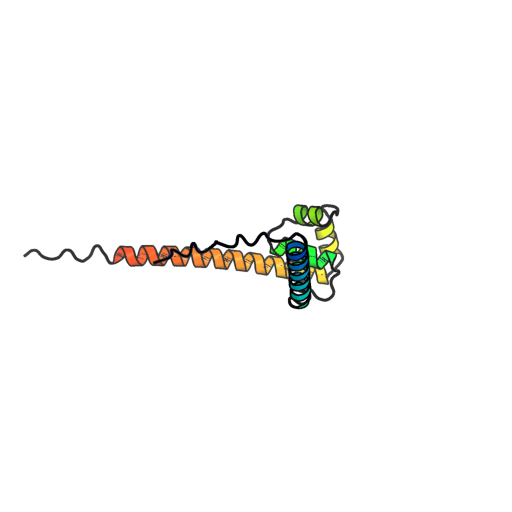6.25 101 MET A N 1
ATOM 814 C CA . MET A 1 101 ? -16.271 0.288 11.720 1.00 86.25 101 MET A CA 1
ATOM 815 C C . MET A 1 101 ? -16.403 1.743 12.162 1.00 86.25 101 MET A C 1
ATOM 817 O O . MET A 1 101 ? -17.114 2.021 13.125 1.00 86.25 101 MET A O 1
ATOM 821 N N . LYS A 1 102 ? -15.788 2.686 11.435 1.00 87.44 102 LYS A N 1
ATOM 822 C CA . LYS A 1 102 ? -15.971 4.121 11.697 1.00 87.44 102 LYS A CA 1
ATOM 823 C C . LYS A 1 102 ? -17.437 4.529 11.572 1.00 87.44 102 LYS A C 1
ATOM 825 O O . LYS A 1 102 ? -17.936 5.223 12.448 1.00 87.44 102 LYS A O 1
ATOM 830 N N . THR A 1 103 ? -18.137 4.058 10.539 1.00 87.44 103 THR A N 1
ATOM 831 C CA . THR A 1 10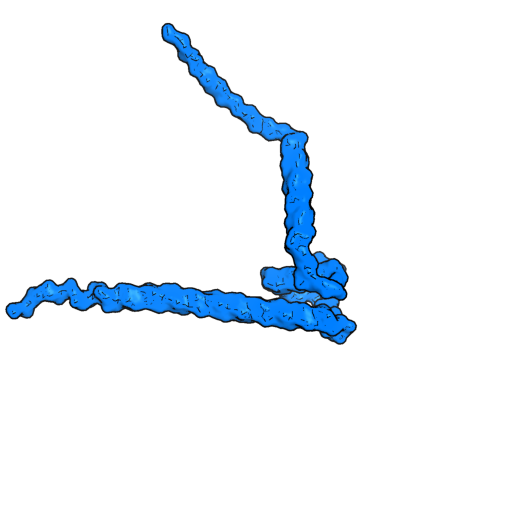3 ? -19.568 4.339 10.356 1.00 87.44 103 THR A CA 1
ATOM 832 C C . THR A 1 103 ? -20.418 3.790 11.503 1.00 87.44 103 THR A C 1
ATOM 834 O O . THR A 1 103 ? -21.250 4.524 12.031 1.00 87.44 103 THR A O 1
ATOM 837 N N . ILE A 1 104 ? -20.192 2.539 11.921 1.00 85.50 104 ILE A N 1
ATOM 838 C CA . ILE A 1 104 ? -20.927 1.917 13.037 1.00 85.50 104 ILE A CA 1
ATOM 839 C C . ILE A 1 104 ? -20.693 2.692 14.340 1.00 85.50 104 ILE A C 1
ATOM 841 O O . ILE A 1 104 ? -21.646 3.012 15.044 1.00 85.50 104 ILE A O 1
ATOM 845 N N . LEU A 1 105 ? -19.440 3.044 14.645 1.00 81.31 105 LEU A N 1
ATOM 846 C CA . LEU A 1 105 ? -19.105 3.817 15.846 1.00 81.31 105 LEU A CA 1
ATOM 847 C C . LEU A 1 105 ? -19.770 5.198 15.846 1.00 81.31 105 LEU A C 1
ATOM 849 O O . LEU A 1 105 ? -20.300 5.623 16.870 1.00 81.31 105 LEU A O 1
ATOM 853 N N . SER A 1 106 ? -19.800 5.881 14.698 1.00 78.94 106 SER A N 1
ATOM 854 C CA . SER A 1 106 ? -20.521 7.150 14.573 1.00 78.94 106 SER A CA 1
ATOM 855 C C . SER A 1 106 ? -22.022 6.983 14.833 1.00 78.94 106 SER A C 1
ATOM 857 O O . SER A 1 106 ? -22.604 7.805 15.533 1.00 78.94 106 SER A O 1
ATOM 859 N N . GLN A 1 107 ? -22.651 5.912 14.346 1.00 76.25 107 GLN A N 1
ATOM 860 C CA . GLN A 1 107 ? -24.074 5.648 14.601 1.00 76.25 107 GLN A CA 1
ATOM 861 C C . GLN A 1 107 ? -24.366 5.364 16.080 1.00 76.25 107 GLN A C 1
ATOM 863 O O . GLN A 1 107 ? -25.320 5.920 16.619 1.00 76.25 107 GLN A O 1
ATOM 868 N N . LEU A 1 108 ? -23.525 4.571 16.753 1.00 74.38 108 LEU A N 1
ATOM 869 C CA . LEU A 1 108 ? -23.666 4.290 18.187 1.00 74.38 108 LEU A CA 1
ATOM 870 C C . LEU A 1 108 ? -23.552 5.566 19.033 1.00 74.38 108 LEU A C 1
ATOM 872 O O . LEU A 1 108 ? -24.376 5.780 19.917 1.00 74.38 108 LEU A O 1
ATOM 876 N N . SER A 1 109 ? -22.608 6.456 18.706 1.00 64.19 109 SER A N 1
ATOM 877 C CA . SER A 1 109 ? -22.476 7.741 19.411 1.00 64.19 109 SER A CA 1
ATOM 878 C C . SER A 1 109 ? -23.706 8.646 19.265 1.00 64.19 109 SER A C 1
ATOM 880 O O . SER A 1 109 ? -24.062 9.361 20.196 1.00 64.19 109 SER A O 1
ATOM 882 N N . VAL A 1 110 ? -24.395 8.592 18.119 1.00 63.84 110 VAL A N 1
ATOM 883 C CA . VAL A 1 110 ? -25.636 9.349 17.895 1.00 63.84 110 VAL A CA 1
ATOM 884 C C . VAL A 1 110 ? -26.801 8.711 18.655 1.00 63.84 110 VAL A C 1
ATOM 886 O O . VAL A 1 110 ? -27.610 9.427 19.240 1.00 63.84 110 VAL A O 1
ATOM 889 N N . GLN A 1 111 ? -26.861 7.377 18.704 1.00 59.81 111 GLN A N 1
ATOM 890 C CA . GLN A 1 111 ? -27.912 6.650 19.413 1.00 59.81 111 GLN A CA 1
ATOM 891 C C . GLN A 1 111 ? -27.840 6.849 20.939 1.00 59.81 111 GLN A C 1
ATOM 893 O O . GLN A 1 111 ? -28.881 6.986 21.580 1.00 59.81 111 GLN A O 1
ATOM 898 N N . GLU A 1 112 ? -26.640 6.938 21.526 1.00 57.06 112 GLU A N 1
ATOM 899 C CA . GLU A 1 112 ? -26.460 7.280 22.949 1.00 57.06 112 GLU A CA 1
ATOM 900 C C . GLU A 1 112 ? -27.001 8.678 23.288 1.00 57.06 112 GLU A C 1
ATOM 902 O O . GLU A 1 112 ? -27.673 8.846 24.310 1.00 57.06 112 GLU A O 1
ATOM 907 N N . MET A 1 113 ? -26.780 9.668 22.414 1.00 54.09 113 MET A N 1
ATOM 908 C CA . MET A 1 113 ? -27.287 11.035 22.596 1.00 54.09 113 MET A CA 1
ATOM 909 C C . MET A 1 113 ? -28.813 11.115 22.464 1.00 54.09 113 MET A C 1
ATOM 911 O O . MET A 1 113 ? -29.462 11.839 23.216 1.00 54.09 113 MET A O 1
ATOM 915 N N . THR A 1 114 ? -29.413 10.357 21.542 1.00 49.44 114 THR A N 1
ATOM 916 C CA . THR A 1 114 ? -30.876 10.350 21.385 1.00 49.44 114 THR A CA 1
ATOM 917 C C . THR A 1 114 ? -31.586 9.572 22.492 1.00 49.44 114 THR A C 1
ATOM 919 O O . THR A 1 114 ? -32.657 9.990 22.919 1.00 49.44 114 THR A O 1
ATOM 922 N N . SER A 1 115 ? -30.990 8.488 23.004 1.00 48.19 115 SER A N 1
ATOM 923 C CA . SER A 1 115 ? -31.579 7.704 24.101 1.00 48.19 115 SER A CA 1
ATOM 924 C C . SER A 1 115 ? -31.518 8.428 25.449 1.00 48.19 115 SER A C 1
ATOM 926 O O . SER A 1 115 ? -32.437 8.299 26.251 1.00 48.19 115 SER A O 1
ATOM 928 N N . THR A 1 116 ? -30.474 9.224 25.708 1.00 50.44 116 THR A N 1
ATOM 929 C CA . THR A 1 116 ? -30.397 10.047 26.932 1.00 50.44 116 THR A CA 1
ATOM 930 C C . THR A 1 116 ? -31.314 11.269 26.880 1.00 50.44 116 THR A C 1
ATOM 932 O O . THR A 1 116 ? -31.822 11.689 27.916 1.00 50.44 116 THR A O 1
ATOM 935 N N . SER A 1 117 ? -31.599 11.805 25.690 1.00 46.94 117 SER A N 1
ATOM 936 C CA . SER A 1 117 ? -32.507 12.947 25.535 1.00 46.94 117 SER A CA 1
ATOM 937 C C . SER A 1 117 ? -33.992 12.599 25.722 1.00 46.94 117 SER A C 1
ATOM 939 O O . SER A 1 117 ? -34.778 13.504 25.977 1.00 46.94 117 SER A O 1
ATOM 941 N N . GLN A 1 118 ? -34.392 11.324 25.624 1.00 46.59 118 G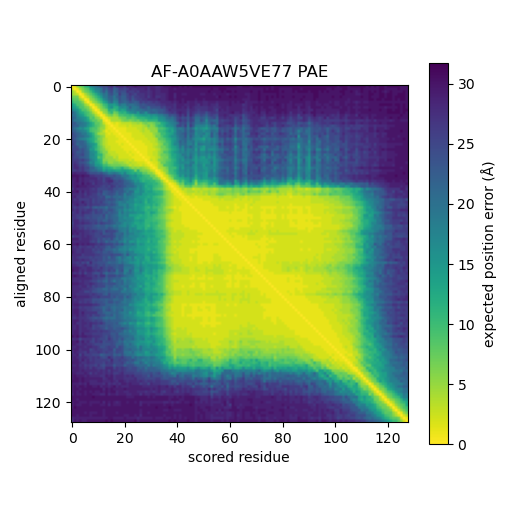LN A N 1
ATOM 942 C CA . GLN A 1 118 ? -35.786 10.899 25.836 1.00 46.59 118 GLN A CA 1
ATOM 943 C C . GLN A 1 118 ? -36.152 10.650 27.310 1.00 46.59 118 GLN A C 1
ATOM 945 O O . GLN A 1 118 ? -37.325 10.470 27.611 1.00 46.59 118 GLN A O 1
ATOM 950 N N . MET A 1 119 ? -35.190 10.667 28.241 1.00 46.34 119 MET A N 1
ATOM 951 C CA . MET A 1 119 ? -35.453 10.447 29.674 1.00 46.34 119 MET A CA 1
ATOM 952 C C . MET A 1 119 ? -35.673 11.730 30.493 1.00 46.34 119 MET A C 1
ATOM 954 O O . MET A 1 119 ? -35.833 11.638 31.707 1.00 46.34 119 MET A O 1
ATOM 958 N N . ASN A 1 120 ? -35.677 12.915 29.871 1.00 47.94 120 ASN A N 1
ATOM 959 C CA . ASN A 1 120 ? -35.707 14.189 30.603 1.00 47.94 120 ASN A CA 1
ATOM 960 C C . ASN A 1 120 ? -37.010 15.003 30.466 1.00 47.94 120 ASN A C 1
ATOM 962 O O . ASN A 1 120 ? -37.087 16.076 31.052 1.00 47.94 120 ASN A O 1
ATOM 966 N N . GLU A 1 121 ? -38.024 14.517 29.738 1.00 50.28 121 GLU A N 1
ATOM 967 C CA . GLU A 1 121 ? -39.335 15.195 29.606 1.00 50.28 121 GLU A CA 1
ATOM 968 C C . GLU A 1 121 ? -40.479 14.523 30.394 1.00 50.28 121 GLU A C 1
ATOM 970 O O . GLU A 1 121 ? -41.600 15.018 30.373 1.00 50.28 121 GLU A O 1
ATOM 975 N N . GLU A 1 122 ? -40.225 13.439 31.136 1.00 51.72 122 GLU A N 1
ATOM 976 C CA . GLU A 1 122 ? -41.279 12.685 31.848 1.00 51.72 122 GLU A CA 1
ATOM 977 C C . GLU A 1 122 ? -41.268 12.881 33.382 1.00 51.72 122 GLU A C 1
ATOM 979 O O . GLU A 1 122 ? -41.777 12.052 34.131 1.00 51.72 122 GLU A O 1
ATOM 984 N N . LEU A 1 123 ? -40.686 13.986 33.869 1.00 51.56 123 LEU A N 1
ATOM 985 C CA . LEU A 1 123 ? -40.663 14.358 35.293 1.00 51.56 123 LEU A CA 1
ATOM 986 C C . LEU A 1 123 ? -40.974 15.852 35.507 1.00 51.56 123 LEU A C 1
ATOM 988 O O . LEU A 1 123 ? -40.218 16.571 36.155 1.00 51.56 123 LEU A O 1
ATOM 992 N N . GLU A 1 124 ? -42.115 16.314 35.001 1.00 47.62 124 GLU A N 1
ATOM 993 C CA . GLU A 1 124 ? -42.876 17.373 35.674 1.00 47.62 124 GLU A CA 1
ATOM 994 C C . GLU A 1 124 ? -44.215 16.776 36.136 1.00 47.62 124 GLU A C 1
ATOM 996 O O . GLU A 1 124 ? -45.193 16.729 35.399 1.00 47.62 124 GLU A O 1
ATOM 1001 N N . ASP A 1 125 ? -44.231 16.276 37.369 1.00 53.84 125 ASP A N 1
ATOM 1002 C CA . ASP A 1 125 ? -45.434 16.007 38.174 1.00 53.84 125 ASP A CA 1
ATOM 1003 C C . ASP A 1 125 ? -45.391 17.040 39.329 1.00 53.84 125 ASP A C 1
ATOM 1005 O O . ASP A 1 125 ? -44.266 17.396 39.709 1.00 53.84 125 ASP A O 1
ATOM 1009 N N . PRO A 1 126 ? -46.485 17.547 39.955 1.00 59.81 126 PRO A N 1
ATOM 1010 C CA . PRO A 1 126 ? -47.856 17.020 39.975 1.00 59.81 126 PRO A CA 1
ATOM 1011 C C . PRO A 1 126 ? -48.995 18.073 39.963 1.00 59.81 126 PRO A C 1
ATOM 1013 O O . PRO A 1 126 ? -48.855 19.194 40.455 1.00 59.81 126 PRO A O 1
ATOM 1016 N N . SER A 1 127 ? -50.192 17.718 39.481 1.00 46.22 127 SER A N 1
ATOM 1017 C CA . SER A 1 127 ? -51.421 18.502 39.735 1.00 46.22 127 SER A CA 1
ATOM 1018 C C . SER A 1 127 ? -52.699 17.664 39.601 1.00 46.22 127 SER A C 1
ATOM 1020 O O . SER A 1 127 ? -53.293 17.621 38.524 1.00 46.22 127 SER A O 1
ATOM 1022 N N . LEU A 1 128 ? -53.130 17.032 40.702 1.00 40.72 128 LEU A N 1
ATOM 1023 C CA . LEU A 1 128 ? -54.398 17.309 41.414 1.00 40.72 128 LEU A CA 1
ATOM 1024 C C . LEU A 1 128 ? -54.603 16.347 42.593 1.00 40.72 128 LEU A C 1
ATOM 1026 O O . LEU A 1 128 ? -54.595 15.117 42.372 1.00 40.72 128 LEU A O 1
#

Organism: NCBI:txid2023178

Solvent-accessible surface area (backbone atoms only — not comparable to full-atom values): 7786 Å² total; per-residue (Å²): 139,83,87,78,79,80,78,79,78,80,81,74,84,48,71,66,58,51,51,53,52,52,52,51,49,53,50,51,52,51,53,45,57,63,68,57,54,72,91,52,77,94,56,56,70,72,57,41,52,42,52,53,40,41,63,74,68,42,50,64,55,54,36,20,53,77,70,72,48,58,61,58,50,66,62,51,40,45,72,76,31,69,67,56,29,53,54,50,53,51,42,53,49,53,50,53,48,52,52,51,51,52,53,52,52,54,52,50,60,52,50,56,56,56,60,60,62,68,71,72,78,83,80,84,79,88,91,134

Sequence (128 aa):
MQNQLATKQESYLTTDQIQKSVMNLMQALHKRNDIFGNPYPGLSAEKQTALVLIKSGYSYRETAKELKKNHTIITQWSKNDPKFKQALEQVKTDIQESIRMKTILSQLSVQEMTSTSQMNEELEDPSL

Secondary structure (DSSP, 8-state):
-----------PPPHHHHHHHHHHHHHHHHHHHHHS--SSTTS-HHHHHHHHHHHTT--HHHHHHHTTS-TTHHHHHHHH-HHHHHHHHHHHHHHHHHHHHHHHHHHHHHHHHHHHHTTSSS------

Foldseek 3Di:
DDDDDDPPPPPDQDPVNVVVVVVVVVVVVVVVVVVVPQPQPPDDPLLSQLLVCVLVPDDLQRSCVVSVHDSCVLVVCLVPPVSSVVSNVVSVVVSVVVVVVVVVVVVVVVVVVVVVVVVPPPPDDDDD

Nearest PDB structures (foldseek):
  2ao9-assembly1_F  TM=5.651E-01  e=1.450E-02  Bacillus cereus ATCC 14579
  6zj2-assembly2_C  TM=4.857E-01  e=1.570E-01  Salmonella enterica subsp. enterica serovar Typhimurium str. LT2
  7r3e-assembly1_B  TM=5.911E-01  e=1.804E+00  Pseudomonas aeruginosa PAO1
  7r3i-assembly1_A  TM=5.384E-01  e=3.084E+00  Pseudomonas aeruginosa PAO1
  5fhp-assembly3_E  TM=4.903E-01  e=6.302E+00  Pseudomonas putida S16

Mean predicted aligned error: 15.83 Å

Radius of gyration: 27.76 Å; Cα contacts (8 Å, |Δi|>4): 47; chains: 1; bounding box: 80×52×70 Å

pLDDT: mean 76.47, std 19.13, range [38.5, 98.0]